Protein 3JTE (pdb70)

Sequence (126 aa):
LAKILVIDDESTILQNIKFLLEIDGNEVLTASSSTEGLRIFTENCNSIDVVITDMKMPKLSGMDILREIKKITPHMAVIILTGHGDLDNAILAMKEGAFEYLRKPVTAQDLSIAINNAINRKKLLM

InterPro domains:
  IPR001789 Signal transduction response regulator, receiver domain [PF00072] (4-115)
  IPR001789 Signal transduction response regulator, receiver domain [PS50110] (3-119)
  IPR001789 Signal transduction response regulator, receiver domain [SM00448] (2-115)
  IPR001932 PPM-type phosphatase-like domain [PF07228] (191-390)
  IPR001932 PPM-type phosphatase-like domain [SM00331] (164-390)
  IPR011006 CheY-like superfamily [SSF52172] (1-150)
  IPR036457 PPM-type phosphatase-like domain superfamily [G3DSA:3.60.40.10] (165-393)
  IPR036457 PPM-type phosphatase-like domain superfamily [SSF81606] (175-386)
  IPR052016 Bacterial Sigma Factor Regulator [PTHR43156] (103-390)

Secondary structure (DSSP, 8-state):
--EEEEE-S-HHHHHHHHHHHHHTT-EEEEESSHHHHHHHHHHTTTT--EEEEES--SSS-HHHHHHHHHHH-TT-EEEEEE-TT-HHHHHHHHHTT-SEEEESSPPHHHHHHHHHHHHHHHHHH-

Structure (mmCIF, N/CA/C/O backbone):
data_3JTE
#
_entry.id   3JTE
#
_cell.length_a   98.896
_cell.length_b   98.896
_cell.length_c   86.700
_cell.angle_alpha   90.00
_cell.angle_beta   90.00
_cell.angle_gamma   90.00
#
_symmetry.space_group_name_H-M   'I 4 2 2'
#
loop_
_entity.id
_entity.type
_entity.pdbx_description
1 polymer 'Response regulator receiver protein'
2 water water
#
loop_
_atom_site.group_PDB
_atom_site.id
_atom_site.type_symbol
_atom_site.label_atom_id
_atom_site.label_alt_id
_atom_site.label_comp_id
_atom_site.label_asym_id
_atom_site.label_entity_id
_atom_site.label_seq_id
_atom_site.pdbx_PDB_ins_code
_atom_site.Cartn_x
_atom_site.Cartn_y
_atom_site.Cartn_z
_atom_site.occupancy
_atom_site.B_iso_or_equiv
_atom_site.auth_seq_id
_atom_site.auth_comp_id
_atom_site.auth_asym_id
_atom_site.auth_atom_id
_atom_site.pdbx_PDB_model_num
ATOM 1 N N . LEU A 1 3 ? 31.915 48.489 16.079 1.00 30.37 3 LEU A N 1
ATOM 2 C CA . LEU A 1 3 ? 33.088 47.722 15.564 1.00 30.47 3 LEU A CA 1
ATOM 3 C C . LEU A 1 3 ? 32.699 46.268 15.335 1.00 31.43 3 LEU A C 1
ATOM 4 O O . LEU A 1 3 ? 31.682 45.801 15.849 1.00 31.06 3 LEU A O 1
ATOM 9 N N . ALA A 1 4 ? 33.509 45.551 14.565 1.00 30.23 4 ALA A N 1
ATOM 10 C CA . ALA A 1 4 ? 33.230 44.149 14.297 1.00 31.14 4 ALA A CA 1
ATOM 11 C C . ALA A 1 4 ? 33.428 43.356 15.586 1.00 31.90 4 ALA A C 1
ATOM 12 O O . ALA A 1 4 ? 34.283 43.693 16.408 1.00 32.02 4 ALA A O 1
ATOM 14 N N . LYS A 1 5 ? 32.626 42.317 15.772 1.00 32.35 5 LYS A N 1
ATOM 15 C CA . LYS A 1 5 ? 32.754 41.479 16.957 1.00 32.14 5 LYS A CA 1
ATOM 16 C C . LYS A 1 5 ? 33.210 40.104 16.500 1.00 31.12 5 LYS A C 1
ATOM 17 O O . LYS A 1 5 ? 32.567 39.469 15.661 1.00 30.40 5 LYS A O 1
ATOM 23 N N . ILE A 1 6 ? 34.330 39.656 17.053 1.00 30.13 6 ILE A N 1
ATOM 24 C CA . ILE A 1 6 ? 34.910 38.377 16.681 1.00 29.93 6 ILE A CA 1
ATOM 25 C C . ILE A 1 6 ? 34.946 37.406 17.856 1.00 29.68 6 ILE A C 1
ATOM 26 O O . ILE A 1 6 ? 35.323 37.784 18.965 1.00 30.85 6 ILE A O 1
ATOM 31 N N . LEU A 1 7 ? 34.554 36.161 17.604 1.00 28.70 7 LEU A N 1
ATOM 32 C CA . LEU A 1 7 ? 34.606 35.114 18.623 1.00 29.39 7 LEU A CA 1
ATOM 33 C C . LEU A 1 7 ? 35.815 34.242 18.280 1.00 27.82 7 LEU A C 1
ATOM 34 O O . LEU A 1 7 ? 35.919 33.727 17.164 1.00 27.34 7 LEU A O 1
ATOM 39 N N . VAL A 1 8 ? 36.739 34.096 19.222 1.00 27.61 8 VAL A N 1
ATOM 40 C CA . VAL A 1 8 ? 37.924 33.277 18.985 1.00 28.97 8 VAL A CA 1
ATOM 41 C C . VAL A 1 8 ? 37.913 32.061 19.905 1.00 30.46 8 VAL A C 1
ATOM 42 O O . VAL A 1 8 ? 37.721 32.192 21.117 1.00 31.09 8 VAL A O 1
ATOM 46 N N . ILE A 1 9 ? 38.130 30.889 19.315 1.00 30.93 9 ILE A N 1
ATOM 47 C CA . ILE A 1 9 ? 38.124 29.626 20.047 1.00 32.35 9 ILE A CA 1
ATOM 48 C C . ILE A 1 9 ? 39.463 28.885 19.968 1.00 33.49 9 ILE A C 1
ATOM 49 O O . ILE A 1 9 ? 39.916 28.509 18.885 1.00 33.55 9 ILE A O 1
ATOM 54 N N . ASP A 1 10 ? 40.088 28.685 21.125 1.00 34.04 10 ASP A N 1
ATOM 55 C CA . ASP A 1 10 ? 41.358 27.972 21.218 1.00 36.03 10 ASP A CA 1
ATOM 56 C C . ASP A 1 10 ? 41.511 27.486 22.657 1.00 36.48 10 ASP A C 1
ATOM 57 O O . ASP A 1 10 ? 41.228 28.232 23.596 1.00 35.29 10 ASP A O 1
ATOM 62 N N . ASP A 1 11 ? 41.962 26.246 22.827 1.00 38.31 11 ASP A N 1
ATOM 63 C CA . ASP A 1 11 ? 42.121 25.684 24.166 1.00 41.40 11 ASP A CA 1
ATOM 64 C C . ASP A 1 11 ? 43.426 26.067 24.853 1.00 42.49 11 ASP A C 1
ATOM 65 O O . ASP A 1 11 ? 43.707 25.613 25.966 1.00 42.66 11 ASP A O 1
ATOM 70 N N . GLU A 1 12 ? 44.228 26.898 24.195 1.00 42.04 12 GLU A N 1
ATOM 71 C CA . GLU A 1 12 ? 45.482 27.350 24.782 1.00 43.65 12 GLU A CA 1
ATOM 72 C C . GLU A 1 12 ? 45.363 28.815 25.191 1.00 44.08 12 GLU A C 1
ATOM 73 O O . GLU A 1 12 ? 45.414 29.719 24.352 1.00 40.82 12 GLU A O 1
ATOM 79 N N . SER A 1 13 ? 45.200 29.032 26.496 1.00 42.79 13 SER A N 1
ATOM 80 C CA . SER A 1 13 ? 45.040 30.365 27.072 1.00 44.87 13 SER A CA 1
ATOM 81 C C . SER A 1 13 ? 45.975 31.440 26.534 1.00 43.28 13 SER A C 1
ATOM 82 O O . SER A 1 13 ? 45.531 32.529 26.175 1.00 43.67 13 SER A O 1
ATOM 85 N N . THR A 1 14 ? 47.267 31.145 26.498 1.00 41.93 14 THR A N 1
ATOM 86 C CA . THR A 1 14 ? 48.240 32.115 26.015 1.00 42.38 14 THR A CA 1
ATOM 87 C C . THR A 1 14 ? 48.011 32.461 24.546 1.00 39.53 14 THR A C 1
ATOM 88 O O . THR A 1 14 ? 48.169 33.614 24.147 1.00 38.44 14 THR A O 1
ATOM 92 N N . ILE A 1 15 ? 47.641 31.466 23.745 1.00 37.34 15 ILE A N 1
ATOM 93 C CA . ILE A 1 15 ? 47.384 31.693 22.320 1.00 38.24 15 ILE A CA 1
ATOM 94 C C . ILE A 1 15 ? 46.143 32.562 22.194 1.00 36.96 15 ILE A C 1
ATOM 95 O O . ILE A 1 15 ? 46.111 33.533 21.435 1.00 34.45 15 ILE A O 1
ATOM 100 N N . LEU A 1 16 ? 45.123 32.201 22.961 1.00 35.88 16 LEU A N 1
ATOM 101 C CA . LEU A 1 16 ? 43.867 32.925 22.971 1.00 37.75 16 LEU A CA 1
ATOM 102 C C . LEU A 1 16 ? 44.136 34.381 23.334 1.00 38.16 16 LEU A C 1
ATOM 103 O O . LEU A 1 16 ? 43.581 35.301 22.726 1.00 36.38 16 LEU A O 1
ATOM 108 N N . GLN A 1 17 ? 45.005 34.580 24.319 1.00 38.45 17 GLN A N 1
ATOM 109 C CA . GLN A 1 17 ? 45.364 35.918 24.771 1.00 41.41 17 GLN A CA 1
ATOM 110 C C . GLN A 1 17 ? 46.098 36.704 23.689 1.00 39.79 17 GLN A C 1
ATOM 111 O O . GLN A 1 17 ? 45.787 37.870 23.445 1.00 39.34 17 GLN A O 1
ATOM 117 N N . ASN A 1 18 ? 47.077 36.064 23.054 1.00 38.06 18 ASN A N 1
ATOM 118 C CA . ASN A 1 18 ? 47.855 36.717 22.006 1.00 37.64 18 ASN A CA 1
ATOM 119 C C . ASN A 1 18 ? 46.966 37.140 20.841 1.00 36.04 18 ASN A C 1
ATOM 120 O O . ASN A 1 18 ? 47.072 38.267 20.343 1.00 34.98 18 ASN A O 1
ATOM 125 N N . ILE A 1 19 ? 46.095 36.234 20.409 1.00 33.66 19 ILE A N 1
ATOM 126 C CA . ILE A 1 19 ? 45.196 36.523 19.298 1.00 33.54 19 ILE A CA 1
ATOM 127 C C . ILE A 1 19 ? 44.223 37.646 19.651 1.00 34.08 19 ILE A C 1
ATOM 128 O O . ILE A 1 19 ? 43.963 38.528 18.835 1.00 33.02 19 ILE A O 1
ATOM 133 N N . LYS A 1 20 ? 43.693 37.619 20.869 1.00 34.56 20 LYS A N 1
ATOM 134 C CA . LYS A 1 20 ? 42.763 38.654 21.309 1.00 35.07 20 LYS A CA 1
ATOM 135 C C . LYS A 1 20 ? 43.440 40.019 21.253 1.00 34.85 20 LYS A C 1
ATOM 136 O O . LYS A 1 20 ? 42.868 40.988 20.758 1.00 33.62 20 LYS A O 1
ATOM 142 N N . PHE A 1 21 ? 44.666 40.079 21.763 1.00 35.16 21 PHE A N 1
ATOM 143 C CA . PHE A 1 21 ? 45.444 41.314 21.783 1.00 37.00 21 PHE A CA 1
ATOM 144 C C . PHE A 1 21 ? 45.624 41.864 20.374 1.00 36.92 21 PHE A C 1
ATOM 145 O O . PHE A 1 21 ? 45.395 43.047 20.117 1.00 37.05 21 PHE A O 1
ATOM 153 N N . LEU A 1 22 ? 46.046 40.990 19.468 1.00 35.78 22 LEU A N 1
ATOM 154 C CA . LEU A 1 22 ? 46.267 41.358 18.080 1.00 34.68 22 LEU A CA 1
ATOM 155 C C . LEU A 1 22 ? 44.973 41.865 17.442 1.00 33.71 22 LEU A C 1
ATOM 156 O O . LEU A 1 22 ? 44.968 42.882 16.748 1.00 32.76 22 LEU A O 1
ATOM 161 N N . LEU A 1 23 ? 43.874 41.160 17.682 1.00 31.49 23 LEU A N 1
ATOM 162 C CA . LEU A 1 23 ? 42.596 41.555 17.099 1.00 32.08 23 LEU A CA 1
ATOM 163 C C . LEU A 1 23 ? 42.046 42.861 17.662 1.00 33.21 23 LEU A C 1
ATOM 164 O O . LEU A 1 23 ? 41.381 43.615 16.946 1.00 31.52 23 LEU A O 1
ATOM 169 N N . GLU A 1 24 ? 42.316 43.139 18.933 1.00 32.75 24 GLU A N 1
ATOM 170 C CA . GLU A 1 24 ? 41.836 44.385 19.526 1.00 36.12 24 GLU A CA 1
ATOM 171 C C . GLU A 1 24 ? 42.628 45.542 18.934 1.00 38.05 24 GLU A C 1
ATOM 172 O O . GLU A 1 24 ? 42.074 46.605 18.647 1.00 38.47 24 GLU A O 1
ATOM 178 N N . ILE A 1 25 ? 43.926 45.318 18.743 1.00 38.64 25 ILE A N 1
ATOM 179 C CA . ILE A 1 25 ? 44.809 46.309 18.143 1.00 42.68 25 ILE A CA 1
ATOM 180 C C . ILE A 1 25 ? 44.344 46.564 16.706 1.00 42.55 25 ILE A C 1
ATOM 181 O O . ILE A 1 25 ? 44.445 47.683 16.196 1.00 42.71 25 ILE A O 1
ATOM 186 N N . ASP A 1 26 ? 43.835 45.515 16.064 1.00 39.96 26 ASP A N 1
ATOM 187 C CA . ASP A 1 26 ? 43.352 45.598 14.687 1.00 39.51 26 ASP A CA 1
ATOM 188 C C . ASP A 1 26 ? 41.990 46.292 14.590 1.00 37.13 26 ASP A C 1
ATOM 189 O O . ASP A 1 26 ? 41.464 46.470 13.494 1.00 37.72 26 ASP A O 1
ATOM 194 N N . GLY A 1 27 ? 41.417 46.663 15.732 1.00 36.01 27 GLY A N 1
ATOM 195 C CA . GLY A 1 27 ? 40.135 47.356 15.728 1.00 35.09 27 GLY A CA 1
ATOM 196 C C . GLY A 1 27 ? 38.873 46.520 15.897 1.00 34.39 27 GLY A C 1
ATOM 197 O O . GLY A 1 27 ? 37.788 46.942 15.482 1.00 34.35 27 GLY A O 1
ATOM 198 N N . ASN A 1 28 ? 3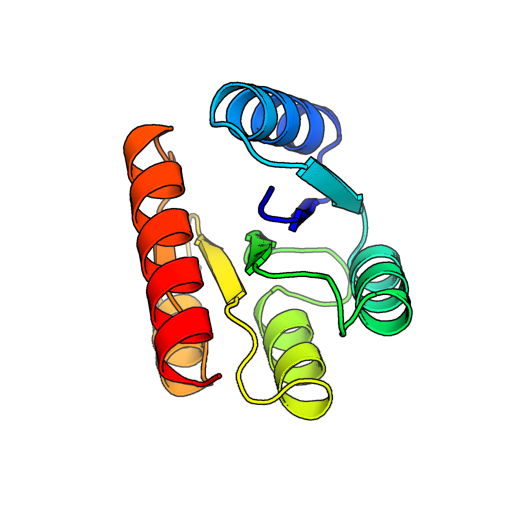9.003 45.349 16.516 1.00 33.22 28 ASN A N 1
ATOM 199 C CA . ASN A 1 28 ? 37.867 44.453 16.728 1.00 32.58 28 ASN A CA 1
ATOM 200 C C . ASN A 1 28 ? 37.494 44.298 18.193 1.00 33.26 28 ASN A C 1
ATOM 201 O O . ASN A 1 28 ? 38.333 44.451 19.080 1.00 34.28 28 ASN A O 1
ATOM 206 N N . GLU A 1 29 ? 36.226 43.988 18.435 1.00 34.32 29 GLU A N 1
ATOM 207 C CA . GLU A 1 29 ? 35.757 43.702 19.785 1.00 36.19 29 GLU A CA 1
ATOM 208 C C . GLU A 1 29 ? 35.944 42.183 19.779 1.00 35.04 29 GLU A C 1
ATOM 209 O O . GLU A 1 29 ? 35.564 41.526 18.804 1.00 33.77 29 GLU A O 1
ATOM 215 N N . VAL A 1 30 ? 36.520 41.619 20.836 1.00 33.84 30 VAL A N 1
ATOM 216 C CA . VAL A 1 30 ? 36.783 40.183 20.853 1.00 33.45 30 VAL A CA 1
ATOM 217 C C . VAL A 1 30 ? 36.191 39.378 22.005 1.00 35.05 30 VAL A C 1
ATOM 218 O O . VAL A 1 30 ? 36.295 39.770 23.161 1.00 35.80 30 VAL A O 1
ATOM 222 N N . LEU A 1 31 ? 35.568 38.251 21.670 1.00 34.97 31 LEU A N 1
ATOM 223 C CA . LEU A 1 31 ? 35.016 37.339 22.667 1.00 36.64 31 LEU A CA 1
ATOM 224 C C . LEU A 1 31 ? 35.900 36.102 22.552 1.00 37.85 31 LEU A C 1
ATOM 225 O O . LEU A 1 31 ? 36.312 35.743 21.444 1.00 35.99 31 LEU A O 1
ATOM 230 N N . THR A 1 32 ? 36.204 35.455 23.676 1.00 36.02 32 THR A N 1
ATOM 231 C CA . THR A 1 32 ? 37.060 34.274 23.640 1.00 36.92 32 THR A CA 1
ATOM 232 C C . THR A 1 32 ? 36.456 33.067 24.345 1.00 37.54 32 THR A C 1
ATOM 233 O O . THR A 1 32 ? 35.672 33.208 25.285 1.00 36.72 32 THR A O 1
ATOM 237 N N . ALA A 1 33 ? 36.832 31.881 23.878 1.00 36.25 33 ALA A N 1
ATOM 238 C CA . ALA A 1 33 ? 36.351 30.631 24.452 1.00 36.53 33 ALA A CA 1
ATOM 239 C C . ALA A 1 33 ? 37.512 29.641 24.468 1.00 37.98 33 ALA A C 1
ATOM 240 O O . ALA A 1 33 ? 38.203 29.464 23.459 1.00 35.13 33 ALA A O 1
ATOM 242 N N . SER A 1 34 ? 37.729 28.998 25.613 1.00 38.46 34 SER A N 1
ATOM 243 C CA . SER A 1 34 ? 38.827 28.045 25.745 1.00 38.71 34 SER A CA 1
ATOM 244 C C . SER A 1 34 ? 38.414 26.590 25.535 1.00 37.62 34 SER A C 1
ATOM 245 O O . SER A 1 34 ? 39.226 25.681 25.709 1.00 37.97 34 SER A O 1
ATOM 248 N N . SER A 1 35 ? 37.157 26.375 25.164 1.00 37.21 35 SER A N 1
ATOM 249 C CA . SER A 1 35 ? 36.645 25.031 24.901 1.00 37.93 35 SER A CA 1
ATOM 250 C C . SER A 1 35 ? 35.588 25.132 23.806 1.00 36.52 35 SER A C 1
ATOM 251 O O . SER A 1 35 ? 34.973 26.183 23.628 1.00 36.99 35 SER A O 1
ATOM 254 N N . SER A 1 36 ? 35.383 24.035 23.081 1.00 35.46 36 SER A N 1
ATOM 255 C CA . SER A 1 36 ? 34.422 23.987 21.989 1.00 35.74 36 SER A CA 1
ATOM 256 C C . SER A 1 36 ? 32.989 24.227 22.446 1.00 36.73 36 SER A C 1
ATOM 257 O O . SER A 1 36 ? 32.210 24.882 21.752 1.00 33.60 36 SER A O 1
ATOM 260 N N . THR A 1 37 ? 32.637 23.688 23.608 1.00 36.10 37 THR A N 1
ATOM 261 C CA . THR A 1 37 ? 31.288 23.870 24.123 1.00 36.91 37 THR A CA 1
ATOM 262 C C . THR A 1 37 ? 31.084 25.316 24.551 1.00 36.39 37 THR A C 1
ATOM 263 O O . THR A 1 37 ? 30.045 25.910 24.258 1.00 36.90 37 THR A O 1
ATOM 267 N N . GLU A 1 38 ? 32.069 25.887 25.237 1.00 37.41 38 GLU A N 1
ATOM 268 C CA . GLU A 1 38 ? 31.957 27.276 25.658 1.00 38.34 38 GLU A CA 1
ATOM 269 C C . GLU A 1 38 ? 31.833 28.135 24.398 1.00 38.05 38 GLU A C 1
ATOM 270 O O . GLU A 1 38 ? 31.037 29.074 24.347 1.00 34.74 38 GLU A O 1
ATOM 276 N N . GLY A 1 39 ? 32.618 27.792 23.379 1.00 36.78 39 GLY A N 1
ATOM 277 C CA . GLY A 1 39 ? 32.572 28.536 22.132 1.00 36.18 39 GLY A CA 1
ATOM 278 C C . GLY A 1 39 ? 31.193 28.521 21.506 1.00 35.38 39 GLY A C 1
ATOM 279 O O . GLY A 1 39 ? 30.640 29.570 21.172 1.00 35.59 39 GLY A O 1
ATOM 280 N N . LEU A 1 40 ? 30.623 27.332 21.347 1.00 35.21 40 LEU A N 1
ATOM 281 C CA . LEU A 1 40 ? 29.300 27.218 20.750 1.00 36.36 40 LEU A CA 1
ATOM 282 C C . LEU A 1 40 ? 28.228 27.850 21.637 1.00 36.75 40 LEU A C 1
ATOM 283 O O . LEU A 1 40 ? 27.204 28.319 21.142 1.00 36.50 40 LEU A O 1
ATOM 288 N N . ARG A 1 41 ? 28.472 27.873 22.943 1.00 39.06 41 ARG A N 1
ATOM 289 C CA . ARG A 1 41 ? 27.517 28.463 23.878 1.00 41.55 41 ARG A CA 1
ATOM 290 C C . ARG A 1 41 ? 27.489 29.977 23.681 1.00 40.93 41 ARG A C 1
ATOM 291 O O . ARG A 1 41 ? 26.433 30.570 23.453 1.00 42.10 41 ARG A O 1
ATOM 299 N N . ILE A 1 42 ? 28.661 30.595 23.774 1.00 40.24 42 ILE A N 1
ATOM 300 C CA . ILE A 1 42 ? 28.787 32.032 23.586 1.00 39.75 42 ILE A CA 1
ATOM 301 C C . ILE A 1 42 ? 28.263 32.407 22.200 1.00 39.62 42 ILE A C 1
ATOM 302 O O . ILE A 1 42 ? 27.587 33.426 22.036 1.00 39.63 42 ILE A O 1
ATOM 307 N N . PHE A 1 43 ? 28.556 31.577 21.203 1.00 38.53 43 PHE A N 1
ATOM 308 C CA . PHE A 1 43 ? 28.090 31.867 19.855 1.00 39.16 43 PHE A CA 1
ATOM 309 C C . PHE A 1 43 ? 26.571 31.872 19.781 1.00 40.51 43 PHE A C 1
ATOM 310 O O . PHE A 1 43 ? 25.972 32.779 19.207 1.00 38.67 43 PHE A O 1
ATOM 318 N N . THR A 1 44 ? 25.952 30.841 20.346 1.00 41.37 44 THR A N 1
ATOM 319 C CA . THR A 1 44 ? 24.502 30.734 20.336 1.00 42.97 44 THR A CA 1
ATOM 320 C C . THR A 1 44 ? 23.858 31.955 20.986 1.00 42.96 44 THR A C 1
ATOM 321 O O . THR A 1 44 ? 22.875 32.486 20.478 1.00 42.71 44 THR A O 1
ATOM 325 N N . GLU A 1 45 ? 24.430 32.403 22.099 1.00 45.93 45 GLU A N 1
ATOM 326 C CA . GLU A 1 45 ? 23.899 33.551 22.828 1.00 48.48 45 GLU A CA 1
ATOM 327 C C . GLU A 1 45 ? 24.149 34.893 22.134 1.00 48.86 45 GLU A C 1
ATOM 328 O O . GLU A 1 45 ? 23.550 35.905 22.503 1.00 49.28 45 GLU A O 1
ATOM 334 N N . ASN A 1 46 ? 25.020 34.905 21.129 1.00 48.42 46 ASN A N 1
ATOM 335 C CA . ASN A 1 46 ? 25.331 36.147 20.416 1.00 47.71 46 ASN A CA 1
ATOM 336 C C . ASN A 1 46 ? 25.379 35.956 18.904 1.00 47.36 46 ASN A C 1
ATOM 337 O O . ASN A 1 46 ? 26.023 36.733 18.192 1.00 46.93 46 ASN A O 1
ATOM 342 N N . CYS A 1 47 ? 24.687 34.933 18.414 1.00 47.09 47 CYS A N 1
ATOM 343 C CA . CYS A 1 47 ? 24.683 34.629 16.989 1.00 49.85 47 CYS A CA 1
ATOM 344 C C . CYS A 1 47 ? 24.215 35.779 16.100 1.00 50.45 47 CYS A C 1
ATOM 345 O O . CYS A 1 47 ? 24.479 35.780 14.900 1.00 51.42 47 CYS A O 1
ATOM 348 N N . ASN A 1 48 ? 23.527 36.758 16.680 1.00 50.86 48 ASN A N 1
ATOM 349 C CA . ASN A 1 48 ? 23.043 37.888 15.896 1.00 50.62 48 ASN A CA 1
ATOM 350 C C . ASN A 1 48 ? 23.938 39.122 15.935 1.00 48.57 48 ASN A C 1
ATOM 351 O O . ASN A 1 48 ? 23.704 40.075 15.197 1.00 49.51 48 ASN A O 1
ATOM 356 N N . SER A 1 49 ? 24.959 39.113 16.787 1.00 46.39 49 SER A N 1
ATOM 357 C CA . SER A 1 49 ? 25.862 40.258 16.871 1.00 43.81 49 SER A CA 1
ATOM 358 C C . SER A 1 49 ? 27.310 39.911 16.511 1.00 41.53 49 SER A C 1
ATOM 359 O O . SER A 1 49 ? 28.140 40.805 16.329 1.00 41.44 49 SER A O 1
ATOM 362 N N . ILE A 1 50 ? 27.612 38.618 16.411 1.00 37.71 50 ILE A N 1
ATOM 363 C CA . ILE A 1 50 ? 28.958 38.175 16.050 1.00 34.42 50 ILE A CA 1
ATOM 364 C C . ILE A 1 50 ? 29.118 38.282 14.533 1.00 32.39 50 ILE A C 1
ATOM 365 O O . ILE A 1 50 ? 28.226 37.902 13.780 1.00 31.79 50 ILE A O 1
ATOM 370 N N . ASP A 1 51 ? 30.258 38.796 14.086 1.00 31.30 51 ASP A N 1
ATOM 371 C CA . ASP A 1 51 ? 30.500 38.960 12.659 1.00 30.79 51 ASP A CA 1
ATOM 372 C C . ASP A 1 51 ? 31.404 37.881 12.076 1.00 30.34 51 ASP A C 1
ATOM 373 O O . ASP A 1 51 ? 31.261 37.498 10.915 1.00 29.32 51 ASP A O 1
ATOM 378 N N . VAL A 1 52 ? 32.326 37.383 12.893 1.00 29.24 52 VAL A N 1
ATOM 379 C CA . VAL A 1 52 ? 33.257 36.358 12.445 1.00 28.50 52 VAL A CA 1
ATOM 380 C C . VAL A 1 52 ? 33.631 35.419 13.583 1.00 28.55 52 VAL A C 1
ATOM 381 O O . VAL A 1 52 ? 33.776 35.842 14.733 1.00 29.64 52 VAL A O 1
ATOM 385 N N . VAL A 1 53 ? 33.779 34.140 13.260 1.00 28.56 53 VAL A N 1
ATOM 386 C CA . VAL A 1 53 ? 34.212 33.168 14.252 1.00 28.93 53 VAL A CA 1
ATOM 387 C C . VAL A 1 53 ? 35.532 32.603 13.758 1.00 29.99 53 VAL A C 1
ATOM 388 O O . VAL A 1 53 ? 35.671 32.247 12.585 1.00 30.21 53 VAL A O 1
ATOM 392 N N . ILE A 1 54 ? 36.506 32.553 14.656 1.00 28.98 54 ILE A N 1
ATOM 393 C CA . ILE A 1 54 ? 37.818 32.020 14.343 1.00 28.37 54 ILE A CA 1
ATOM 394 C C . ILE A 1 54 ? 38.049 30.872 15.317 1.00 28.95 54 ILE A C 1
ATOM 395 O O . ILE A 1 54 ? 37.915 31.040 16.526 1.00 30.87 54 ILE A O 1
ATOM 400 N N . THR A 1 55 ? 38.382 29.702 14.791 1.00 28.86 55 THR A N 1
ATOM 401 C CA . THR A 1 55 ? 38.627 28.553 15.653 1.00 29.41 55 THR A CA 1
ATOM 402 C C . THR A 1 55 ? 39.808 27.756 15.144 1.00 29.44 55 THR A C 1
ATOM 403 O O . THR A 1 55 ? 40.103 27.764 13.954 1.00 29.72 55 THR A O 1
ATOM 407 N N . ASP A 1 56 ? 40.493 27.074 16.054 1.00 30.96 56 ASP A N 1
ATOM 408 C CA . ASP A 1 56 ? 41.611 26.235 15.662 1.00 32.51 56 ASP A CA 1
ATOM 409 C C . ASP A 1 56 ? 40.946 24.994 15.075 1.00 31.78 56 ASP A C 1
ATOM 410 O O . ASP A 1 56 ? 39.816 24.667 15.444 1.00 31.33 56 ASP A O 1
ATOM 415 N N . MET A 1 57 ? 41.615 24.322 14.146 1.00 29.40 57 MET A N 1
ATOM 416 C CA . MET A 1 57 ? 41.039 23.125 13.547 1.00 32.32 57 MET A CA 1
ATOM 417 C C . MET A 1 57 ? 40.965 22.013 14.588 1.00 33.41 57 MET A C 1
ATOM 418 O O . MET A 1 57 ? 40.048 21.192 14.571 1.00 33.04 57 MET A O 1
ATOM 423 N N . LYS A 1 58 ? 41.933 21.982 15.493 1.00 34.43 58 LYS A N 1
ATOM 424 C CA . LYS A 1 58 ? 41.922 20.945 16.506 1.00 38.85 58 LYS A CA 1
ATOM 425 C C . LYS A 1 58 ? 41.565 21.465 17.883 1.00 37.98 58 LYS A C 1
ATOM 426 O O . LYS A 1 58 ? 42.191 22.384 18.416 1.00 38.90 58 LYS A O 1
ATOM 432 N N . MET A 1 59 ? 40.524 20.868 18.443 1.00 37.26 59 MET A N 1
ATOM 433 C CA . MET A 1 59 ? 40.041 21.224 19.764 1.00 37.10 59 MET A CA 1
ATOM 434 C C . MET A 1 59 ? 39.603 19.920 20.417 1.00 37.61 59 MET A C 1
ATOM 435 O O . MET A 1 59 ? 39.206 18.979 19.734 1.00 36.55 59 MET A O 1
ATOM 440 N N . PRO A 1 60 ? 39.699 19.839 21.747 1.00 38.47 60 PRO A N 1
ATOM 441 C CA . PRO A 1 60 ? 39.282 18.604 22.417 1.00 39.95 60 PRO A CA 1
ATOM 442 C C . PRO A 1 60 ? 37.776 18.391 22.235 1.00 41.32 60 PRO A C 1
ATOM 443 O O . PRO A 1 60 ? 37.022 19.355 22.068 1.00 41.62 60 PRO A O 1
ATOM 447 N N . LYS A 1 61 ? 37.352 17.130 22.257 1.00 41.31 61 LYS A N 1
ATOM 448 C CA . LYS A 1 61 ? 35.940 16.763 22.131 1.00 41.88 61 LYS A CA 1
ATOM 449 C C . LYS A 1 61 ? 35.299 17.098 20.785 1.00 40.95 61 LYS A C 1
ATOM 450 O O . LYS A 1 61 ? 34.887 16.199 20.056 1.00 41.80 61 LYS A O 1
ATOM 456 N N . LEU A 1 62 ? 35.188 18.384 20.470 1.00 39.08 62 LEU A N 1
ATOM 457 C CA . LEU A 1 62 ? 34.613 18.812 19.197 1.00 38.53 62 LEU A CA 1
ATOM 458 C C . LEU A 1 62 ? 35.689 19.562 18.419 1.00 37.79 62 LEU A C 1
ATOM 459 O O . LEU A 1 62 ? 36.235 20.549 18.907 1.00 37.85 62 LEU A O 1
ATOM 464 N N . SER A 1 63 ? 35.987 19.090 17.213 1.00 37.63 63 SER A N 1
ATOM 465 C CA . SER A 1 63 ? 37.016 19.713 16.380 1.00 37.42 63 SER A CA 1
ATOM 466 C C . SER A 1 63 ? 36.478 20.944 15.674 1.00 36.99 63 SER A C 1
ATOM 467 O O . SER A 1 63 ? 35.296 21.275 15.792 1.00 35.78 63 SER A O 1
ATOM 470 N N . GLY A 1 64 ? 37.354 21.617 14.928 1.00 36.91 64 GLY A N 1
ATOM 471 C CA . GLY A 1 64 ? 36.934 22.794 14.196 1.00 34.33 64 GLY A CA 1
ATOM 472 C C . GLY A 1 64 ? 35.882 22.403 13.180 1.00 35.49 64 GLY A C 1
ATOM 473 O O . GLY A 1 64 ? 35.014 23.202 12.831 1.00 35.09 64 GLY A O 1
ATOM 474 N N . MET A 1 65 ? 35.962 21.164 12.699 1.00 35.86 65 MET A N 1
ATOM 475 C CA . MET A 1 65 ? 34.997 20.664 11.724 1.00 37.76 65 MET A CA 1
ATOM 476 C C . MET A 1 65 ? 33.621 20.570 12.377 1.00 37.97 65 MET A C 1
ATOM 477 O O . MET A 1 65 ? 32.615 20.986 11.799 1.00 37.00 65 MET A O 1
ATOM 482 N N . ASP A 1 66 ? 33.583 20.010 13.584 1.00 38.92 66 ASP A N 1
ATOM 483 C CA . ASP A 1 66 ? 32.322 19.865 14.307 1.00 38.10 66 ASP A CA 1
ATOM 484 C C . ASP A 1 66 ? 31.766 21.248 14.622 1.00 37.28 66 ASP A C 1
ATOM 485 O O . ASP A 1 66 ? 30.582 21.511 14.424 1.00 35.77 66 ASP A O 1
ATOM 490 N N . ILE A 1 67 ? 32.639 22.125 15.112 1.00 36.77 67 ILE A N 1
ATOM 491 C CA . ILE A 1 67 ? 32.264 23.493 15.447 1.00 36.41 67 ILE A CA 1
ATOM 492 C C . ILE A 1 67 ? 31.690 24.180 14.213 1.00 35.96 67 ILE A C 1
ATOM 493 O O . ILE A 1 67 ? 30.633 24.805 14.278 1.00 33.64 67 ILE A O 1
ATOM 498 N N . LEU A 1 68 ? 32.388 24.054 13.086 1.00 36.59 68 LEU A N 1
ATOM 499 C CA . LEU A 1 68 ? 31.920 24.659 11.846 1.00 36.01 68 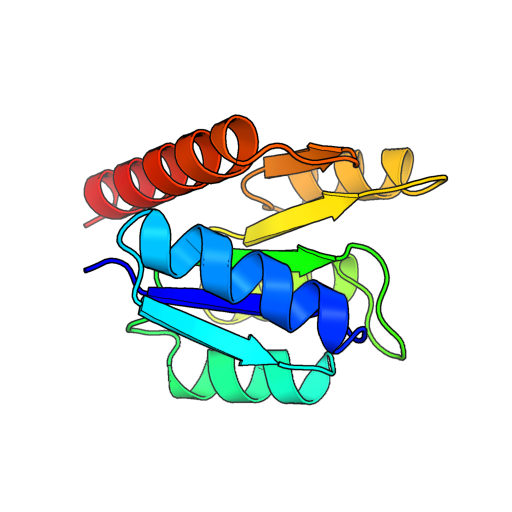LEU A CA 1
ATOM 500 C C . LEU A 1 68 ? 30.513 24.180 11.514 1.00 36.09 68 LEU A C 1
ATOM 501 O O . LEU A 1 68 ? 29.614 24.987 11.303 1.00 36.11 68 LEU A O 1
ATOM 506 N N . ARG A 1 69 ? 30.327 22.863 11.472 1.00 36.90 69 ARG A N 1
ATOM 507 C CA . ARG A 1 69 ? 29.023 22.298 11.135 1.00 38.28 69 ARG A CA 1
ATOM 508 C C . ARG A 1 69 ? 27.891 22.805 12.021 1.00 37.48 69 ARG A C 1
ATOM 509 O O . ARG A 1 69 ? 26.802 23.089 11.530 1.00 38.23 69 ARG A O 1
ATOM 517 N N . GLU A 1 70 ? 28.142 22.928 13.320 1.00 37.34 70 GLU A N 1
ATOM 518 C CA . GLU A 1 70 ? 27.105 23.410 14.223 1.00 36.83 70 GLU A CA 1
ATOM 519 C C . GLU A 1 70 ? 26.769 24.875 13.974 1.00 36.73 70 GLU A C 1
ATOM 520 O O . GLU A 1 70 ? 25.604 25.264 14.007 1.00 33.21 70 GLU A O 1
ATOM 526 N N . ILE A 1 71 ? 27.789 25.692 13.721 1.00 37.50 71 ILE A N 1
ATOM 527 C CA . ILE A 1 71 ? 27.557 27.110 13.460 1.00 37.14 71 ILE A CA 1
ATOM 528 C C . ILE A 1 71 ? 26.711 27.310 12.206 1.00 37.61 71 ILE A C 1
ATOM 529 O O . ILE A 1 71 ? 25.810 28.144 12.188 1.00 39.20 71 ILE A O 1
ATOM 534 N N . LYS A 1 72 ? 27.001 26.537 11.165 1.00 39.63 72 LYS A N 1
ATOM 535 C CA . LYS A 1 72 ? 26.277 26.636 9.899 1.00 43.10 72 LYS A CA 1
ATOM 536 C C . LYS A 1 72 ? 24.791 26.300 10.041 1.00 44.38 72 LYS A C 1
ATOM 537 O O . LYS A 1 72 ? 23.953 26.835 9.314 1.00 42.10 72 LYS A O 1
ATOM 543 N N . LYS A 1 73 ? 24.469 25.406 10.970 1.00 45.38 73 LYS A N 1
ATOM 544 C CA . LYS A 1 73 ? 23.081 25.021 11.188 1.00 46.22 73 LYS A CA 1
ATOM 545 C C . LYS A 1 73 ? 22.311 26.145 11.870 1.00 46.11 73 LYS A C 1
ATOM 546 O O . LYS A 1 73 ? 21.118 26.324 11.633 1.00 48.13 73 LYS A O 1
ATOM 552 N N . ILE A 1 74 ? 23.002 26.908 12.709 1.00 45.51 74 ILE A N 1
ATOM 553 C CA . ILE A 1 74 ? 22.395 28.021 13.430 1.00 46.11 74 ILE A CA 1
ATOM 554 C C . ILE A 1 74 ? 22.352 29.271 12.545 1.00 46.97 74 ILE A C 1
ATOM 555 O O . ILE A 1 74 ? 21.294 29.869 12.334 1.00 46.57 74 ILE A O 1
ATOM 560 N N . THR A 1 75 ? 23.517 29.658 12.035 1.00 45.56 75 THR A N 1
ATOM 561 C CA . THR A 1 75 ? 23.646 30.825 11.167 1.00 44.02 75 THR A CA 1
ATOM 562 C C . THR A 1 75 ? 24.322 30.375 9.876 1.00 44.27 75 THR A C 1
ATOM 563 O O . THR A 1 75 ? 25.551 30.356 9.776 1.00 41.16 75 THR A O 1
ATOM 567 N N . PRO A 1 76 ? 23.517 30.010 8.867 1.00 42.61 76 PRO A N 1
ATOM 568 C CA . PRO A 1 76 ? 23.982 29.540 7.558 1.00 42.33 76 PRO A CA 1
ATOM 569 C C . PRO A 1 76 ? 24.990 30.430 6.834 1.00 40.41 76 PRO A C 1
ATOM 570 O O . PRO A 1 76 ? 25.802 29.937 6.056 1.00 40.03 76 PRO A O 1
ATOM 574 N N . HIS A 1 77 ? 24.942 31.733 7.081 1.00 38.80 77 HIS A N 1
ATOM 575 C CA . HIS A 1 77 ? 25.848 32.644 6.386 1.00 38.73 77 HIS A CA 1
ATOM 576 C C . HIS A 1 77 ? 26.965 33.228 7.247 1.00 35.46 77 HIS A C 1
ATOM 577 O O . HIS A 1 77 ? 27.661 34.147 6.817 1.00 33.69 77 HIS A O 1
ATOM 584 N N . MET A 1 78 ? 27.136 32.692 8.451 1.00 33.28 78 MET A N 1
ATOM 585 C CA . MET A 1 78 ? 28.176 33.173 9.356 1.00 30.17 78 MET A CA 1
ATOM 586 C C . MET A 1 78 ? 29.554 32.809 8.813 1.00 29.06 78 MET A C 1
ATOM 587 O O . MET A 1 78 ? 29.775 31.688 8.351 1.00 28.24 78 MET A O 1
ATOM 592 N N . ALA A 1 79 ? 30.473 33.767 8.858 1.00 27.20 79 ALA A N 1
ATOM 593 C CA . ALA A 1 79 ? 31.831 33.536 8.387 1.00 27.54 79 ALA A CA 1
ATOM 594 C C . ALA A 1 79 ? 32.620 32.808 9.461 1.00 27.44 79 ALA A C 1
ATOM 595 O O . ALA A 1 79 ? 32.719 33.278 10.593 1.00 27.56 79 ALA A O 1
ATOM 597 N N . VAL A 1 80 ? 33.167 31.650 9.106 1.00 26.00 80 VAL A N 1
ATOM 598 C CA . VAL A 1 80 ? 33.977 30.883 10.037 1.00 27.09 80 VAL A CA 1
ATOM 599 C C . VAL A 1 80 ? 35.365 30.697 9.432 1.00 24.79 80 VAL A C 1
ATOM 600 O O . VAL A 1 80 ? 35.510 30.195 8.318 1.00 26.66 80 VAL A O 1
ATOM 604 N N . ILE A 1 81 ? 36.379 31.132 10.168 1.00 25.45 81 ILE A N 1
ATOM 605 C CA . ILE A 1 81 ? 37.764 31.019 9.726 1.00 25.48 81 ILE A CA 1
ATOM 606 C C . ILE A 1 81 ? 38.457 29.994 10.612 1.00 26.25 81 ILE A C 1
ATOM 607 O O . ILE A 1 81 ? 38.405 30.093 11.836 1.00 27.70 81 ILE A O 1
ATOM 612 N N . ILE A 1 82 ? 39.111 29.015 9.999 1.00 25.54 82 ILE A N 1
ATOM 613 C CA . ILE A 1 82 ? 39.797 27.987 10.768 1.00 27.62 82 ILE A CA 1
ATOM 614 C C . ILE A 1 82 ? 41.309 28.099 10.651 1.00 28.61 82 ILE A C 1
ATOM 615 O O . ILE A 1 82 ? 41.843 28.221 9.552 1.00 27.40 82 ILE A O 1
ATOM 620 N N . LEU A 1 83 ? 41.995 28.053 11.789 1.00 27.95 83 LEU A N 1
ATOM 621 C CA . LEU A 1 83 ? 43.453 28.109 11.801 1.00 29.49 83 LEU A CA 1
ATOM 622 C C . LEU A 1 83 ? 43.917 26.653 11.790 1.00 31.25 83 LEU A C 1
ATOM 623 O O . LEU A 1 83 ? 43.543 25.864 12.663 1.00 30.85 83 LEU A O 1
ATOM 628 N N . THR A 1 84 ? 44.724 26.297 10.796 1.00 31.39 84 THR A N 1
ATOM 629 C CA . THR A 1 84 ? 45.178 24.919 10.639 1.00 33.80 84 THR A CA 1
ATOM 630 C C . THR A 1 84 ? 46.676 24.685 10.781 1.00 34.71 84 THR A C 1
ATOM 631 O O . THR A 1 84 ? 47.491 25.543 10.447 1.00 32.39 84 THR A O 1
ATOM 635 N N . GLY A 1 85 ? 47.019 23.494 11.262 1.00 37.96 85 GLY A N 1
ATOM 636 C CA . GLY A 1 85 ? 48.410 23.129 11.445 1.00 41.92 85 GLY A CA 1
ATOM 637 C C . GLY A 1 85 ? 48.740 21.824 10.745 1.00 45.25 85 GLY A C 1
ATOM 638 O O . GLY A 1 85 ? 48.147 21.495 9.715 1.00 44.74 85 GLY A O 1
ATOM 639 N N . HIS A 1 86 ? 49.678 21.072 11.315 1.00 47.62 86 HIS A N 1
ATOM 640 C CA . HIS A 1 86 ? 50.103 19.804 10.735 1.00 50.27 86 HIS A CA 1
ATOM 641 C C . HIS A 1 86 ? 48.994 18.754 10.652 1.00 49.12 86 HIS A C 1
ATOM 642 O O . HIS A 1 86 ? 48.263 18.525 11.617 1.00 48.96 86 HIS A O 1
ATOM 649 N N . GLY A 1 87 ? 48.879 18.128 9.484 1.00 47.47 87 GLY A N 1
ATOM 650 C CA . GLY A 1 87 ? 47.881 17.097 9.272 1.00 46.77 87 GLY A CA 1
ATOM 651 C C . GLY A 1 87 ? 46.446 17.550 9.065 1.00 47.02 87 GLY A C 1
ATOM 652 O O . GLY A 1 87 ? 45.577 16.722 8.790 1.00 47.46 87 GLY A O 1
ATOM 653 N N . ASP A 1 88 ? 46.186 18.851 9.175 1.00 45.89 88 ASP A N 1
ATOM 654 C CA . ASP A 1 88 ? 44.826 19.368 9.018 1.00 44.99 88 ASP A CA 1
ATOM 655 C C . ASP A 1 88 ? 44.432 19.721 7.591 1.00 45.59 88 ASP A C 1
ATOM 656 O O . ASP A 1 88 ? 43.268 20.015 7.324 1.00 44.68 88 ASP A O 1
ATOM 661 N N . LEU A 1 89 ? 45.396 19.686 6.678 1.00 46.18 89 LEU A N 1
ATOM 662 C CA . LEU A 1 89 ? 45.146 20.040 5.289 1.00 47.18 89 LEU A CA 1
ATOM 663 C C . LEU A 1 89 ? 43.904 19.398 4.670 1.00 46.50 89 LEU A C 1
ATOM 664 O O . LEU A 1 89 ? 43.067 20.095 4.098 1.00 45.76 89 LEU A O 1
ATOM 669 N N . ASP A 1 90 ? 43.780 18.079 4.770 1.00 46.33 90 ASP A N 1
ATOM 670 C CA . ASP A 1 90 ? 42.621 17.400 4.201 1.00 45.96 90 ASP A CA 1
ATOM 671 C C . ASP A 1 90 ? 41.312 17.937 4.773 1.00 43.15 90 ASP A C 1
ATOM 672 O O . ASP A 1 90 ? 40.368 18.213 4.031 1.00 41.73 90 ASP A O 1
ATOM 677 N N . ASN A 1 91 ? 41.260 18.082 6.093 1.00 40.88 91 ASN A N 1
ATOM 678 C CA . ASN A 1 91 ? 40.062 18.587 6.752 1.00 39.23 91 ASN A CA 1
ATOM 679 C C . ASN A 1 91 ? 39.800 20.047 6.396 1.00 36.91 91 ASN A C 1
ATOM 680 O O . ASN A 1 91 ? 38.650 20.468 6.298 1.00 34.92 91 ASN A O 1
ATOM 685 N N . ALA A 1 92 ? 40.868 20.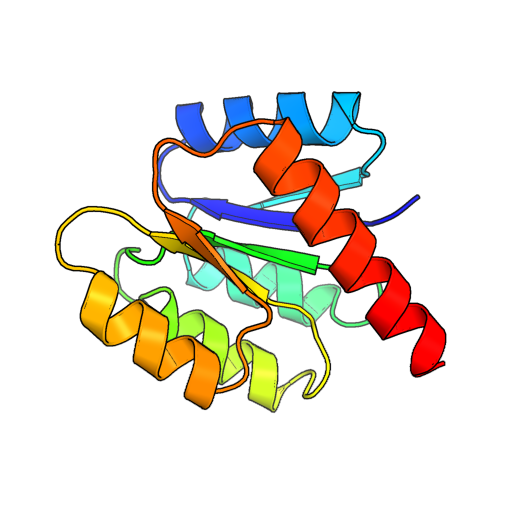814 6.204 1.00 37.31 92 ALA A N 1
ATOM 686 C CA . ALA A 1 92 ? 40.739 22.226 5.841 1.00 36.70 92 ALA A CA 1
ATOM 687 C C . ALA A 1 92 ? 40.031 22.348 4.491 1.00 36.47 92 ALA A C 1
ATOM 688 O O . ALA A 1 92 ? 39.129 23.171 4.317 1.00 35.86 92 ALA A O 1
ATOM 690 N N . ILE A 1 93 ? 40.447 21.525 3.532 1.00 36.36 93 ILE A N 1
ATOM 691 C CA . ILE A 1 93 ? 39.837 21.539 2.210 1.00 37.74 93 ILE A CA 1
ATOM 692 C C . ILE A 1 93 ? 38.372 21.131 2.332 1.00 37.40 93 ILE A C 1
ATOM 693 O O . ILE A 1 93 ? 37.490 21.741 1.725 1.00 35.60 93 ILE A O 1
ATOM 698 N N . LEU A 1 94 ? 38.115 20.091 3.118 1.00 36.99 94 LEU A N 1
ATOM 699 C CA . LEU A 1 94 ? 36.750 19.627 3.315 1.00 38.28 94 LEU A CA 1
ATOM 700 C C . LEU A 1 94 ? 35.912 20.741 3.937 1.00 36.80 94 LEU A C 1
ATOM 701 O O . LEU A 1 94 ? 34.771 20.962 3.540 1.00 37.02 94 LEU A O 1
ATOM 706 N N . ALA A 1 95 ? 36.489 21.450 4.902 1.00 35.49 95 ALA A N 1
ATOM 707 C CA . ALA A 1 95 ? 35.785 22.544 5.566 1.00 34.75 95 ALA A CA 1
ATOM 708 C C . ALA A 1 95 ? 35.332 23.597 4.559 1.00 34.09 95 ALA A C 1
ATOM 709 O O . ALA A 1 95 ? 34.225 24.130 4.657 1.00 33.04 95 ALA A O 1
ATOM 711 N N . MET A 1 96 ? 36.192 23.902 3.594 1.0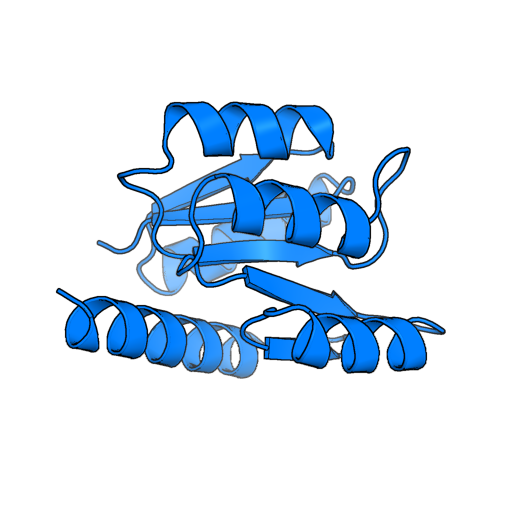0 34.85 96 MET A N 1
ATOM 712 C CA . MET A 1 96 ? 35.856 24.889 2.576 1.00 36.92 96 MET A CA 1
ATOM 713 C C . MET A 1 96 ? 34.658 24.408 1.772 1.00 38.80 96 MET A C 1
ATOM 714 O O . MET A 1 96 ? 33.854 25.209 1.304 1.00 40.40 96 MET A O 1
ATOM 719 N N . LYS A 1 97 ? 34.543 23.096 1.606 1.00 41.77 97 LYS A N 1
ATOM 720 C CA . LYS A 1 97 ? 33.412 22.538 0.876 1.00 45.25 97 LYS A CA 1
ATOM 721 C C . LYS A 1 97 ? 32.216 22.454 1.822 1.00 45.73 97 LYS A C 1
ATOM 722 O O . LYS A 1 97 ? 31.073 22.310 1.388 1.00 47.48 97 LYS A O 1
ATOM 728 N N . GLU A 1 98 ? 32.490 22.555 3.119 1.00 45.79 98 GLU A N 1
ATOM 729 C CA . GLU A 1 98 ? 31.446 22.485 4.140 1.00 47.62 98 GLU A CA 1
ATOM 730 C C . GLU A 1 98 ? 30.874 23.858 4.481 1.00 46.97 98 GLU A C 1
ATOM 731 O O . GLU A 1 98 ? 29.984 23.969 5.322 1.00 47.36 98 GLU A O 1
ATOM 737 N N . GLY A 1 99 ? 31.391 24.903 3.845 1.00 43.55 99 GLY A N 1
ATOM 738 C CA . GLY A 1 99 ? 30.880 26.232 4.123 1.00 40.93 99 GLY A CA 1
ATOM 739 C C . GLY A 1 99 ? 31.781 27.137 4.945 1.00 38.15 99 GLY A C 1
ATOM 740 O O . GLY A 1 99 ? 31.353 28.220 5.347 1.00 39.17 99 GLY A O 1
ATOM 741 N N . ALA A 1 100 ? 33.013 26.715 5.215 1.00 33.63 100 ALA A N 1
ATOM 742 C CA . ALA A 1 100 ? 33.923 27.567 5.982 1.00 31.95 100 ALA A CA 1
ATOM 743 C C . ALA A 1 100 ? 34.276 28.751 5.079 1.00 30.91 100 ALA A C 1
ATOM 744 O O . ALA A 1 100 ? 34.266 28.618 3.853 1.00 27.88 100 ALA A O 1
ATOM 746 N N . PHE A 1 101 ? 34.583 29.901 5.678 1.00 29.18 101 PHE A N 1
ATOM 747 C CA . PHE A 1 101 ? 34.911 31.091 4.897 1.00 29.64 101 PHE A CA 1
ATOM 748 C C . PHE A 1 101 ? 36.330 31.022 4.352 1.00 30.65 101 PHE A C 1
ATOM 749 O O . PHE A 1 101 ? 36.575 31.322 3.178 1.00 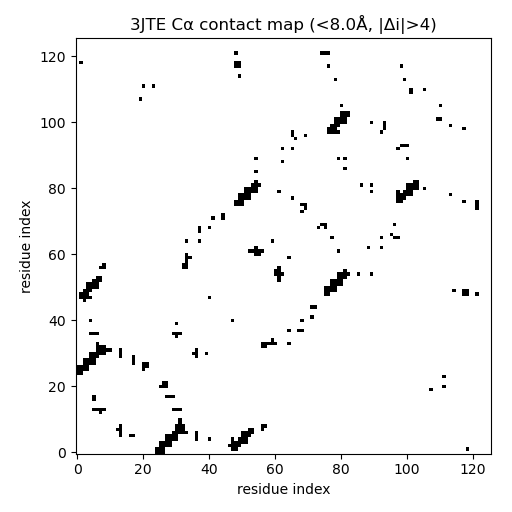29.56 101 PHE A O 1
ATOM 757 N N . GLU A 1 102 ? 37.259 30.611 5.210 1.00 29.55 102 GLU A N 1
ATOM 758 C CA . GLU A 1 102 ? 38.658 30.512 4.829 1.00 30.48 102 GLU A CA 1
ATOM 759 C C . GLU A 1 102 ? 39.418 29.742 5.905 1.00 29.23 102 GLU A C 1
ATOM 760 O O . GLU A 1 102 ? 38.947 29.618 7.035 1.00 28.80 102 GLU A O 1
ATOM 766 N N . TYR A 1 103 ? 40.564 29.181 5.541 1.00 26.90 103 TYR A N 1
ATOM 767 C CA . TYR A 1 103 ? 41.407 28.547 6.540 1.00 27.52 103 TYR A CA 1
ATOM 768 C C . TYR A 1 103 ? 42.766 29.202 6.371 1.00 29.56 103 TYR A C 1
ATOM 769 O O . TYR A 1 103 ? 43.164 29.569 5.254 1.00 28.09 103 TYR A O 1
ATOM 778 N N . LEU A 1 104 ? 43.450 29.393 7.490 1.00 28.95 104 LEU A N 1
ATOM 779 C CA . LEU A 1 104 ? 44.759 30.023 7.496 1.00 30.17 104 LEU A CA 1
ATOM 780 C C . LEU A 1 104 ? 45.758 29.055 8.100 1.00 30.01 104 LEU A C 1
ATOM 781 O O . LEU A 1 104 ? 45.592 28.595 9.230 1.00 28.07 104 LEU A O 1
ATOM 786 N N . ARG A 1 105 ? 46.795 28.743 7.333 1.00 29.44 105 ARG A N 1
ATOM 787 C CA . ARG A 1 105 ? 47.818 27.825 7.789 1.00 31.26 105 ARG A CA 1
ATOM 788 C C . ARG A 1 105 ? 48.786 28.522 8.739 1.00 31.17 105 ARG A C 1
ATOM 789 O O . ARG A 1 105 ? 49.212 29.656 8.497 1.00 30.28 105 ARG A O 1
ATOM 797 N N . LYS A 1 106 ? 49.105 27.840 9.833 1.00 29.40 106 LYS A N 1
ATOM 798 C CA . LYS A 1 106 ? 50.021 28.362 10.837 1.00 30.60 106 LYS A CA 1
ATOM 799 C C . LYS A 1 106 ? 51.452 28.285 10.322 1.00 32.27 106 LYS A C 1
ATOM 800 O O . LYS A 1 106 ? 51.795 27.387 9.550 1.00 31.88 106 LYS A O 1
ATOM 806 N N . PRO A 1 107 ? 52.304 29.235 10.734 1.00 33.38 107 PRO A N 1
ATOM 807 C CA . PRO A 1 107 ? 51.950 30.337 11.638 1.00 32.12 107 PRO A CA 1
ATOM 808 C C . PRO A 1 107 ? 51.132 31.396 10.901 1.00 30.91 107 PRO A C 1
ATOM 809 O O . PRO A 1 107 ? 51.441 31.730 9.760 1.00 29.81 107 PRO A O 1
ATOM 813 N N . VAL A 1 108 ? 50.087 31.923 11.531 1.00 30.67 108 VAL A N 1
ATOM 814 C CA . VAL A 1 108 ? 49.287 32.940 10.848 1.00 32.66 108 VAL A CA 1
ATOM 815 C C . VAL A 1 108 ? 49.763 34.331 11.241 1.00 31.78 108 VAL A C 1
ATOM 816 O O . VAL A 1 108 ? 50.060 34.600 12.406 1.00 30.18 108 V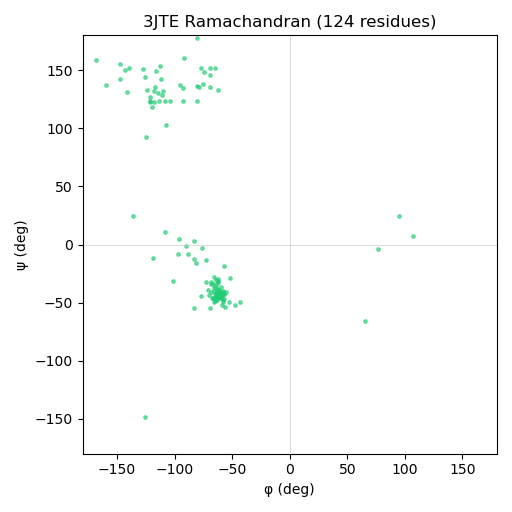AL A O 1
ATOM 820 N N . THR A 1 109 ? 49.862 35.211 10.253 1.00 32.31 109 THR A N 1
ATOM 821 C CA . THR A 1 109 ? 50.329 36.569 10.496 1.00 33.85 109 THR A CA 1
ATOM 822 C C . THR A 1 109 ? 49.181 37.525 10.780 1.00 34.55 109 THR A C 1
ATOM 823 O O . THR A 1 109 ? 48.024 37.240 10.453 1.00 34.35 109 THR A O 1
ATOM 827 N N . ALA A 1 110 ? 49.506 38.658 11.392 1.00 31.87 110 ALA A N 1
ATOM 828 C CA . ALA A 1 110 ? 48.503 39.663 11.706 1.00 33.14 110 ALA A CA 1
ATOM 829 C C . ALA A 1 110 ? 47.856 40.126 10.407 1.00 33.62 110 ALA A C 1
ATOM 830 O O . ALA A 1 110 ? 46.658 40.398 10.366 1.00 32.86 110 ALA A O 1
ATOM 832 N N . GLN A 1 111 ? 48.653 40.209 9.345 1.00 34.65 111 GLN A N 1
ATOM 833 C CA . GLN A 1 111 ? 48.139 40.626 8.044 1.00 36.72 111 GLN A CA 1
ATOM 834 C C . GLN A 1 111 ? 47.144 39.601 7.505 1.00 36.31 111 GLN A C 1
ATOM 835 O O . GLN A 1 111 ? 46.071 39.972 7.023 1.00 37.17 111 GLN A O 1
ATOM 841 N N . ASP A 1 112 ? 47.505 38.318 7.576 1.00 36.74 112 ASP A N 1
ATOM 842 C CA . ASP A 1 112 ? 46.627 37.233 7.111 1.00 37.04 112 ASP A CA 1
ATOM 843 C C . ASP A 1 112 ? 45.249 37.346 7.755 1.00 35.91 112 ASP A C 1
ATOM 844 O O . ASP A 1 112 ? 44.213 37.267 7.091 1.00 36.32 112 ASP A O 1
ATOM 849 N N . LEU A 1 113 ? 45.262 37.494 9.072 1.00 35.42 113 LEU A N 1
ATOM 850 C CA . LEU A 1 113 ? 44.049 37.577 9.870 1.00 36.18 113 LEU A CA 1
ATOM 851 C C . LEU A 1 113 ? 43.220 38.822 9.561 1.00 34.90 113 LEU A C 1
ATOM 852 O O . LEU A 1 113 ? 42.004 38.738 9.356 1.00 32.81 113 LEU A O 1
ATOM 857 N N 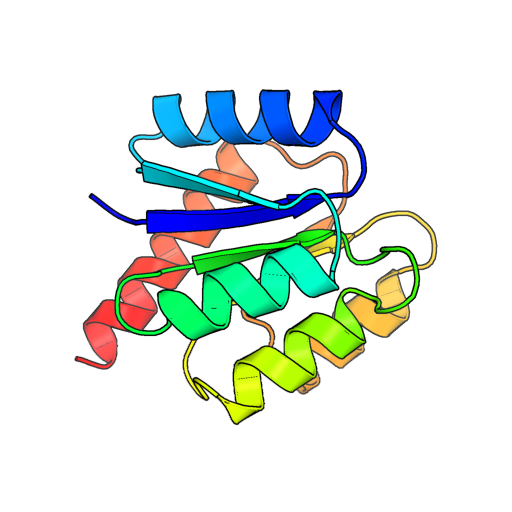. SER A 1 114 ? 43.877 39.977 9.527 1.00 34.13 114 SER A N 1
ATOM 858 C CA . SER A 1 114 ? 43.185 41.229 9.245 1.00 33.45 114 SER A CA 1
ATOM 859 C C . SER A 1 114 ? 42.530 41.204 7.860 1.00 30.83 114 SER A C 1
ATOM 860 O O . SER A 1 114 ? 41.411 41.687 7.690 1.00 31.82 114 SER A O 1
ATOM 863 N N . ILE A 1 115 ? 43.222 40.643 6.875 1.00 30.84 115 ILE A N 1
ATOM 864 C CA . ILE A 1 115 ? 42.675 40.568 5.517 1.00 32.55 115 ILE A CA 1
ATOM 865 C C . ILE A 1 115 ? 41.447 39.660 5.489 1.00 30.54 115 ILE A C 1
ATOM 866 O O . ILE A 1 115 ? 40.394 40.027 4.962 1.00 29.09 115 ILE A O 1
ATOM 871 N N . ALA A 1 116 ? 41.592 38.470 6.059 1.00 30.10 116 ALA A N 1
ATOM 872 C CA . ALA A 1 116 ? 40.498 37.504 6.094 1.00 28.17 116 ALA A CA 1
ATOM 873 C C . ALA A 1 116 ? 39.277 38.088 6.806 1.00 27.71 116 ALA A C 1
ATOM 874 O O . ALA A 1 116 ? 38.146 37.947 6.337 1.00 27.16 116 ALA A O 1
ATOM 876 N N . ILE A 1 117 ? 39.506 38.754 7.933 1.00 27.65 117 ILE A N 1
ATOM 877 C CA . ILE A 1 117 ? 38.407 39.347 8.688 1.00 29.14 117 ILE A CA 1
ATOM 878 C C . ILE A 1 117 ? 37.715 40.444 7.887 1.00 29.50 117 ILE A C 1
ATOM 879 O O . ILE A 1 117 ? 36.490 40.542 7.886 1.00 29.03 117 ILE A O 1
ATOM 884 N N . ASN A 1 118 ? 38.505 41.267 7.206 1.00 29.97 118 ASN A N 1
ATOM 885 C CA . ASN A 1 118 ? 37.957 42.346 6.396 1.00 30.04 118 ASN A CA 1
ATOM 886 C C . ASN A 1 118 ? 37.083 41.780 5.275 1.00 29.03 118 ASN A C 1
ATOM 887 O O . ASN A 1 118 ? 36.006 42.308 4.987 1.00 26.65 118 ASN A O 1
ATOM 892 N N . ASN A 1 119 ? 37.554 40.708 4.640 1.00 27.23 119 ASN A N 1
ATOM 893 C CA . ASN A 1 119 ? 36.794 40.076 3.566 1.00 28.14 119 ASN A CA 1
ATOM 894 C C . ASN A 1 119 ? 35.506 39.458 4.108 1.00 27.09 119 ASN A C 1
ATOM 895 O O . ASN A 1 119 ? 34.462 39.505 3.452 1.00 27.20 119 ASN A O 1
ATOM 900 N N . ALA A 1 120 ? 35.577 38.889 5.310 1.00 26.76 120 ALA A N 1
ATOM 901 C CA . ALA A 1 120 ? 34.398 38.284 5.927 1.00 27.49 120 ALA A CA 1
ATOM 902 C C . ALA A 1 120 ? 33.347 39.358 6.216 1.00 26.85 120 ALA A C 1
ATOM 903 O O . ALA A 1 120 ? 32.154 39.152 5.982 1.00 27.01 120 ALA A O 1
ATOM 905 N N . ILE A 1 121 ? 33.792 40.501 6.727 1.00 27.33 121 ILE A N 1
ATOM 906 C CA . ILE A 1 121 ? 32.879 41.596 7.039 1.00 28.21 121 ILE A CA 1
ATOM 907 C C . ILE A 1 121 ? 32.249 42.142 5.758 1.00 29.91 121 ILE A C 1
ATOM 908 O O . ILE A 1 121 ? 31.054 42.455 5.734 1.00 28.77 121 ILE A O 1
ATOM 913 N N . ASN A 1 122 ? 33.042 42.251 4.691 1.00 30.36 122 ASN A N 1
ATOM 914 C CA . ASN A 1 122 ? 32.513 42.735 3.411 1.00 30.44 122 ASN A CA 1
ATOM 915 C C . ASN A 1 122 ? 31.406 41.803 2.937 1.00 30.02 122 ASN A C 1
ATOM 916 O O . ASN A 1 122 ? 30.350 42.254 2.480 1.00 28.66 122 ASN A O 1
ATOM 921 N N . ARG A 1 123 ? 31.642 40.497 3.042 1.00 29.08 123 ARG A N 1
ATOM 922 C CA . ARG A 1 123 ? 30.637 39.531 2.612 1.00 30.63 123 ARG A CA 1
ATOM 923 C C . ARG A 1 123 ? 29.350 39.709 3.409 1.00 31.67 123 ARG A C 1
ATOM 924 O O . ARG A 1 123 ? 28.254 39.680 2.847 1.00 32.56 123 ARG A O 1
ATOM 932 N N . LYS A 1 124 ? 29.478 39.899 4.719 1.00 31.80 124 LYS A N 1
ATOM 933 C CA . LYS A 1 124 ? 28.296 40.084 5.553 1.00 31.72 124 LYS A CA 1
ATOM 934 C C . LYS A 1 124 ? 27.513 41.309 5.087 1.00 30.88 124 LYS A C 1
ATOM 935 O O . LYS A 1 124 ? 26.283 41.280 5.005 1.00 30.29 124 LYS A O 1
ATOM 941 N N . LYS A 1 125 ? 28.225 42.385 4.767 1.00 31.40 125 LYS A N 1
ATOM 942 C CA . LYS A 1 125 ? 27.567 43.601 4.313 1.00 32.03 125 LYS A CA 1
ATOM 943 C C . LYS A 1 125 ? 26.849 43.395 2.983 1.00 32.59 125 LYS A C 1
ATOM 944 O O . LYS A 1 125 ? 25.782 43.967 2.753 1.00 31.85 125 LYS A O 1
ATOM 950 N N . LEU A 1 126 ? 27.426 42.578 2.106 1.00 31.29 126 LEU A N 1
ATOM 951 C CA . LEU A 1 126 ? 26.798 42.305 0.817 1.00 33.56 126 LEU A CA 1
ATOM 952 C C . LEU A 1 126 ? 25.476 41.579 1.021 1.00 36.32 126 LEU A C 1
ATOM 953 O O . LEU A 1 126 ? 24.541 41.729 0.228 1.00 36.82 126 LEU A O 1
ATOM 958 N N . LEU A 1 127 ? 25.407 40.788 2.088 1.00 38.08 127 LEU A N 1
ATOM 959 C CA . LEU A 1 127 ? 24.211 40.014 2.397 1.00 42.44 127 LEU A CA 1
ATOM 960 C C . LEU A 1 127 ? 23.109 40.761 3.142 1.00 44.06 127 LEU A 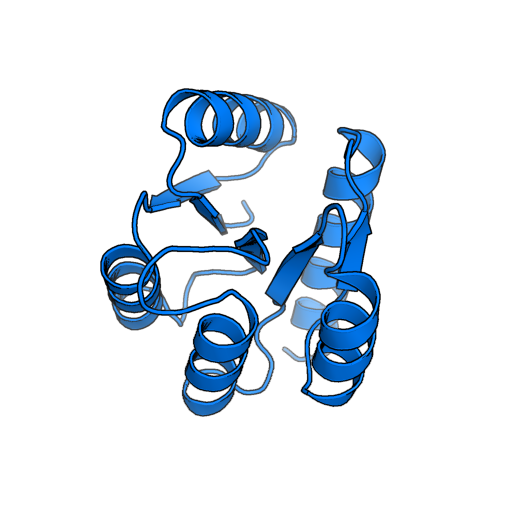C 1
ATOM 961 O O . LEU A 1 127 ? 21.987 40.266 3.232 1.00 45.56 127 LEU A O 1
ATOM 966 N N . MET A 1 128 ? 23.410 41.944 3.670 1.00 45.63 128 MET A N 1
ATOM 967 C CA . MET A 1 128 ? 22.399 42.705 4.404 1.00 49.24 128 MET A CA 1
ATOM 968 C C . MET A 1 128 ? 21.231 43.109 3.506 1.00 51.52 128 MET A C 1
ATOM 969 O O . MET A 1 128 ? 21.456 43.307 2.293 1.00 52.78 128 MET A O 1
#

CATH classification: 3.40.50.2300

Nearest PDB structures (foldseek):
  3jte-assembly1_A  TM=1.008E+00  e=5.952E-24  Acetivibrio thermocellus ATCC 27405
  5m7p-assembly1_A  TM=9.086E-01  e=9.054E-11  Brucella abortus str. 2308 A
  5m7n-assembly1_A  TM=9.030E-01  e=1.810E-10  Brucella abortus str. 2308 A
  4d6x-assembly1_A  TM=9.157E-01  e=9.910E-10  Brucella abortus
  5m7o-assembly1_A  TM=9.021E-01  e=1.446E-09  Brucella abortus str. 2308 A

Solvent-accessible surface area: 6803 Å² total; per-residue (Å²): 184,18,31,0,0,1,1,5,62,103,71,97,65,7,102,91,20,61,134,49,0,79,126,59,36,12,88,14,48,38,1,54,43,3,78,48,0,27,131,33,0,75,126,44,32,139,51,0,23,0,0,0,0,8,5,111,17,74,193,57,34,0,11,48,0,0,86,70,0,43,153,75,22,81,119,18,10,0,0,0,8,2,23,178,62,12,82,114,64,0,71,72,0,82,155,64,33,8,49,53,65,16,176,85,126,38,70,53,134,54,1,33,95,0,4,95,71,1,37,81,108,67,124,137,89,162

Radius of gyration: 12.95 Å; Cα contacts (8 Å, |Δi|>4): 209; chains: 1; bounding box: 30×31×26 Å

Organism: Acetivibrio thermocellus (strain ATCC 27405 / DSM 1237 / JCM 9322 / NBRC 103400 / NCIMB 10682 / NRRL B-4536 / VPI 7372) (NCBI:txid203119)

Foldseek 3Di:
DAEEEEEALDVVVQVVVCVLVVVLPYHYHYDNALVRSVVVCLVCVPRHQEYEYEQCGPPAGLLNSLLVNCVVPVLHAYEYEYEPPCVVVQVVSVVVRHQYYHYPPHDSVNVSVSSVVSNVSVVVVD

B-factor: mean 38.8, std 8.18, range [23.76, 68.25]